Protein AF-A0A353ZZ77-F1 (afdb_monomer_lite)

pLDDT: mean 81.56, std 9.47, range [47.78, 92.56]

Radius of gyration: 14.05 Å; chains: 1; bounding box: 35×14×36 Å

Structure (mmCIF, N/CA/C/O backbone):
data_AF-A0A353ZZ77-F1
#
_entry.id   AF-A0A353ZZ77-F1
#
loop_
_atom_site.group_PDB
_atom_site.id
_atom_site.type_symbol
_atom_site.label_atom_id
_atom_site.label_alt_id
_atom_site.label_comp_id
_atom_site.label_asym_id
_atom_site.label_entity_id
_atom_site.label_seq_id
_atom_site.pdbx_PDB_ins_code
_atom_site.Cartn_x
_atom_site.Cartn_y
_atom_site.Cartn_z
_atom_site.occupancy
_atom_site.B_iso_or_equiv
_atom_site.auth_seq_id
_atom_site.auth_comp_id
_atom_site.auth_asym_id
_atom_site.auth_atom_id
_atom_site.pdbx_PDB_model_num
ATOM 1 N N . MET A 1 1 ? -5.518 1.435 18.645 1.00 67.50 1 MET A N 1
ATOM 2 C CA . MET A 1 1 ? -5.577 0.750 17.332 1.00 67.50 1 MET A CA 1
ATOM 3 C C . MET A 1 1 ? -5.753 1.708 16.155 1.00 67.50 1 MET A C 1
ATOM 5 O O . MET A 1 1 ? -5.023 1.572 15.187 1.00 67.50 1 MET A O 1
ATOM 9 N N . GLN A 1 2 ? -6.636 2.711 16.233 1.00 74.44 2 GLN A N 1
ATOM 10 C CA . GLN A 1 2 ? -6.888 3.654 15.125 1.00 74.44 2 GLN A CA 1
ATOM 11 C C . GLN A 1 2 ? -5.636 4.335 14.540 1.00 74.44 2 GLN A C 1
ATOM 13 O O . GLN A 1 2 ? -5.498 4.407 13.325 1.00 74.44 2 GLN A O 1
ATOM 18 N N . LYS A 1 3 ? -4.683 4.761 15.384 1.00 84.06 3 LYS A N 1
ATOM 19 C CA . LYS A 1 3 ? -3.411 5.352 14.922 1.00 84.06 3 LYS A CA 1
ATOM 20 C C . LYS A 1 3 ? -2.583 4.385 14.059 1.00 84.06 3 LYS A C 1
ATOM 22 O O . LYS A 1 3 ? -2.028 4.797 13.052 1.00 84.06 3 LYS A O 1
ATOM 27 N N . PHE A 1 4 ? -2.553 3.099 14.416 1.00 83.56 4 PHE A N 1
ATOM 28 C CA . PHE A 1 4 ? -1.863 2.057 13.645 1.00 83.56 4 PHE A CA 1
ATOM 29 C C . PHE A 1 4 ? -2.520 1.819 12.282 1.00 83.56 4 PHE A C 1
ATOM 31 O O . PHE A 1 4 ? -1.824 1.653 11.287 1.00 83.56 4 PHE A O 1
ATOM 38 N N . ILE A 1 5 ? -3.854 1.850 12.230 1.00 84.38 5 ILE A N 1
ATOM 39 C CA . ILE A 1 5 ? -4.616 1.707 10.982 1.00 84.38 5 ILE A CA 1
ATOM 40 C C . ILE A 1 5 ? -4.284 2.861 10.027 1.00 84.38 5 ILE A C 1
ATOM 42 O O . ILE A 1 5 ? -3.999 2.618 8.859 1.00 84.38 5 ILE A O 1
ATOM 46 N N . LEU A 1 6 ? -4.243 4.101 10.527 1.00 82.56 6 LEU A N 1
ATOM 47 C CA . LEU A 1 6 ? -3.854 5.268 9.727 1.00 82.56 6 LEU A CA 1
ATOM 48 C C . LEU A 1 6 ? -2.411 5.178 9.215 1.00 82.56 6 LEU A C 1
ATOM 50 O O . LEU A 1 6 ? -2.164 5.504 8.057 1.00 82.56 6 LEU A O 1
ATOM 54 N N . ILE A 1 7 ? -1.475 4.693 10.039 1.00 89.75 7 ILE A N 1
ATOM 55 C CA . ILE A 1 7 ? -0.084 4.465 9.616 1.00 89.75 7 ILE A CA 1
ATOM 56 C C . ILE A 1 7 ? -0.025 3.428 8.489 1.00 89.75 7 ILE A C 1
ATOM 58 O O . ILE A 1 7 ? 0.643 3.664 7.486 1.00 89.75 7 ILE A O 1
ATOM 62 N N . LEU A 1 8 ? -0.747 2.308 8.611 1.00 87.31 8 LEU A N 1
ATOM 63 C CA . LEU A 1 8 ? -0.786 1.280 7.566 1.00 87.31 8 LEU A CA 1
ATOM 64 C C . LEU A 1 8 ? -1.389 1.797 6.258 1.00 87.31 8 LEU A C 1
ATOM 66 O O . LEU A 1 8 ? -0.868 1.488 5.190 1.00 87.31 8 LEU A O 1
ATOM 70 N N . ILE A 1 9 ? -2.457 2.594 6.334 1.00 87.81 9 ILE A N 1
ATOM 71 C CA . ILE A 1 9 ? -3.070 3.222 5.157 1.00 87.81 9 ILE A CA 1
ATOM 72 C C . ILE A 1 9 ? -2.076 4.179 4.491 1.00 87.81 9 ILE A C 1
ATOM 74 O O . ILE A 1 9 ? -1.912 4.141 3.273 1.00 87.81 9 ILE A O 1
ATOM 78 N N . GLY A 1 10 ? -1.367 4.991 5.282 1.00 88.56 10 GLY A N 1
ATOM 79 C CA . GLY A 1 10 ? -0.309 5.865 4.775 1.00 88.56 10 GLY A CA 1
ATOM 80 C C . GLY A 1 10 ? 0.811 5.083 4.086 1.00 88.56 10 GLY A C 1
ATOM 81 O O . GLY A 1 10 ? 1.254 5.460 3.003 1.00 88.56 10 GLY A O 1
ATOM 82 N N . LEU A 1 11 ? 1.225 3.953 4.662 1.00 87.81 11 LEU A N 1
ATOM 83 C CA . LEU A 1 11 ? 2.264 3.096 4.094 1.00 87.81 11 LEU A CA 1
ATOM 84 C C . LEU A 1 11 ? 1.806 2.393 2.803 1.00 87.81 11 LEU A C 1
ATOM 86 O O . LEU A 1 11 ? 2.603 2.235 1.877 1.00 87.81 11 LEU A O 1
ATOM 90 N N . ALA A 1 12 ? 0.525 2.024 2.708 1.00 87.56 12 ALA A N 1
ATOM 91 C CA . ALA A 1 12 ? -0.083 1.492 1.488 1.00 87.56 12 ALA A CA 1
ATOM 92 C C . ALA A 1 12 ? -0.101 2.547 0.366 1.00 87.56 12 ALA A C 1
ATOM 94 O O . ALA A 1 12 ? 0.347 2.285 -0.748 1.00 87.56 12 ALA A O 1
ATOM 95 N N . ALA A 1 13 ? -0.522 3.777 0.675 1.00 89.06 13 ALA A N 1
ATOM 96 C CA . ALA A 1 13 ? -0.494 4.884 -0.280 1.00 89.06 13 ALA A CA 1
ATOM 97 C C . ALA A 1 13 ? 0.935 5.205 -0.753 1.00 89.06 13 ALA A C 1
ATOM 99 O O . ALA A 1 13 ? 1.162 5.448 -1.938 1.00 89.06 13 ALA A O 1
ATOM 100 N N . LEU A 1 14 ? 1.916 5.146 0.152 1.00 88.50 14 LEU A N 1
ATOM 101 C CA . LEU A 1 14 ? 3.319 5.370 -0.188 1.00 88.50 14 LEU A CA 1
ATOM 102 C C . LEU A 1 14 ? 3.869 4.270 -1.110 1.00 88.50 14 LEU A C 1
ATOM 104 O O . LEU A 1 14 ? 4.567 4.568 -2.076 1.00 88.50 14 LEU A O 1
ATOM 108 N N . SER A 1 15 ? 3.525 3.005 -0.861 1.00 86.19 15 SER A N 1
ATOM 109 C CA . SER A 1 15 ? 3.934 1.891 -1.729 1.00 86.19 15 SER A CA 1
ATOM 110 C C . SER A 1 15 ? 3.269 1.949 -3.107 1.00 86.19 15 SER A C 1
ATOM 112 O O . SER A 1 15 ? 3.932 1.671 -4.106 1.00 86.19 15 SER A O 1
ATOM 114 N N . PHE A 1 16 ? 2.019 2.412 -3.198 1.00 86.69 16 PHE A N 1
ATOM 115 C CA . PHE A 1 16 ? 1.385 2.732 -4.480 1.00 86.69 16 PHE A CA 1
ATOM 116 C C . PHE A 1 16 ? 2.128 3.845 -5.232 1.00 86.69 16 PHE A C 1
ATOM 118 O O . PHE A 1 16 ? 2.406 3.699 -6.421 1.00 86.69 16 PHE A O 1
ATOM 125 N N . LEU A 1 17 ? 2.518 4.923 -4.544 1.00 88.31 17 LEU A N 1
ATOM 126 C CA . LEU A 1 17 ? 3.281 6.013 -5.155 1.00 88.31 17 LEU A CA 1
ATOM 127 C C . LEU A 1 17 ? 4.614 5.513 -5.736 1.00 88.31 17 LEU A C 1
ATOM 129 O O . LEU A 1 17 ? 4.950 5.848 -6.869 1.00 88.31 17 LEU A O 1
ATOM 133 N N . PHE A 1 18 ? 5.338 4.653 -5.015 1.00 84.38 18 PHE A N 1
ATOM 134 C CA . PHE A 1 18 ? 6.555 4.018 -5.534 1.00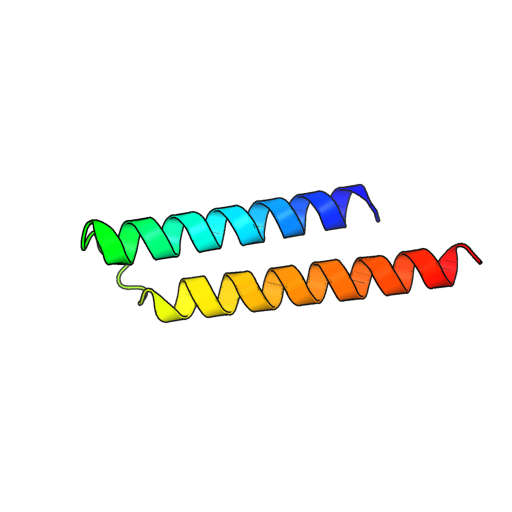 84.38 18 PHE A CA 1
ATOM 135 C C . PHE A 1 18 ? 6.291 3.107 -6.742 1.00 84.38 18 PHE A C 1
ATOM 137 O O . PHE A 1 18 ? 7.085 3.111 -7.683 1.00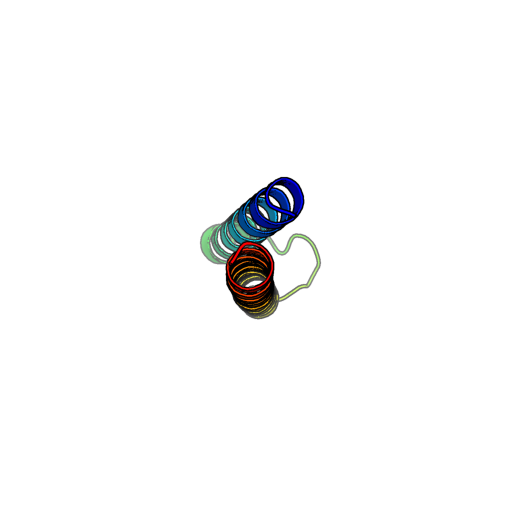 84.38 18 PHE A O 1
ATOM 144 N N . ALA A 1 19 ? 5.178 2.367 -6.768 1.00 84.06 19 ALA A N 1
ATOM 145 C CA . ALA A 1 19 ? 4.785 1.567 -7.932 1.00 84.06 19 ALA A CA 1
ATOM 146 C C . ALA A 1 19 ? 4.535 2.447 -9.170 1.00 84.06 19 ALA A C 1
ATOM 148 O O . ALA A 1 19 ? 4.972 2.126 -10.274 1.00 84.06 19 ALA A O 1
ATOM 149 N N . VAL A 1 20 ? 3.875 3.594 -8.994 1.00 85.81 20 VAL A N 1
ATOM 150 C CA . VAL A 1 20 ? 3.645 4.549 -10.088 1.00 85.81 20 VAL A CA 1
ATOM 151 C C . VAL A 1 20 ? 4.965 5.164 -10.550 1.00 85.81 20 VAL A C 1
ATOM 153 O O . VAL A 1 20 ? 5.242 5.183 -11.740 1.00 85.81 20 VAL A O 1
ATOM 156 N N . LEU A 1 21 ? 5.828 5.610 -9.636 1.00 84.44 21 LEU A N 1
ATOM 157 C CA . LEU A 1 21 ? 7.113 6.211 -10.005 1.00 84.44 21 LEU A CA 1
ATOM 158 C C . LEU A 1 21 ? 8.041 5.221 -10.726 1.00 84.44 21 LEU A C 1
ATOM 160 O O . LEU A 1 21 ? 8.672 5.589 -11.713 1.00 84.44 21 LEU A O 1
ATOM 164 N N . THR A 1 22 ? 8.098 3.967 -10.272 1.00 82.44 22 THR A N 1
ATOM 165 C CA . THR A 1 22 ? 8.906 2.913 -10.916 1.00 82.44 22 THR A CA 1
ATOM 166 C C . THR A 1 22 ? 8.395 2.569 -12.315 1.00 82.44 22 THR A C 1
ATOM 168 O O . THR A 1 22 ? 9.199 2.403 -13.228 1.00 82.44 22 THR A O 1
ATOM 171 N N . THR A 1 23 ? 7.074 2.507 -12.513 1.00 81.81 23 THR A N 1
ATOM 172 C CA . THR A 1 23 ? 6.470 2.213 -13.827 1.00 81.81 23 THR A CA 1
ATOM 173 C C . THR A 1 23 ? 6.549 3.385 -14.799 1.00 81.81 23 THR A C 1
ATOM 175 O O . THR A 1 23 ? 6.853 3.177 -15.970 1.00 81.81 23 THR A O 1
ATOM 178 N N . LEU A 1 24 ? 6.295 4.611 -14.335 1.00 82.94 24 LEU A N 1
ATOM 179 C CA . LEU A 1 24 ? 6.170 5.787 -15.198 1.00 82.94 24 LEU A CA 1
ATOM 180 C C . LEU A 1 24 ? 7.527 6.381 -15.590 1.00 82.94 24 LEU A C 1
ATOM 182 O O . LEU A 1 24 ? 7.697 6.842 -16.714 1.00 82.94 24 LEU A O 1
ATOM 186 N N . LEU A 1 25 ? 8.490 6.384 -14.663 1.00 80.88 25 LEU A N 1
ATOM 187 C CA . LEU A 1 25 ? 9.818 6.961 -14.893 1.00 80.88 25 LEU A CA 1
ATOM 188 C C . LEU A 1 25 ? 10.847 5.904 -15.317 1.00 80.88 25 LEU A C 1
ATOM 190 O O . LEU A 1 25 ? 11.984 6.252 -15.624 1.00 80.88 25 LEU A O 1
ATOM 194 N N . GLY A 1 26 ? 10.486 4.615 -15.289 1.00 70.06 26 GLY A N 1
ATOM 195 C CA . GLY A 1 26 ? 11.422 3.509 -15.516 1.00 70.06 26 GLY A CA 1
ATOM 196 C C . GLY A 1 26 ? 12.558 3.449 -14.487 1.00 70.06 26 GLY A C 1
ATOM 197 O O . GLY A 1 26 ? 13.536 2.728 -14.683 1.00 70.06 26 GLY A O 1
ATOM 198 N N . ILE A 1 27 ? 12.461 4.217 -13.395 1.00 67.94 27 ILE A N 1
ATOM 199 C CA . ILE A 1 27 ? 13.498 4.301 -12.372 1.00 67.94 27 ILE A CA 1
ATOM 200 C C . ILE A 1 27 ? 13.377 3.063 -11.493 1.00 67.94 27 ILE A C 1
ATOM 202 O O . ILE A 1 27 ? 12.492 2.955 -10.642 1.00 67.94 27 ILE A O 1
ATOM 206 N N . PHE A 1 28 ? 14.288 2.117 -11.693 1.00 65.31 28 PHE A N 1
ATOM 207 C CA . PHE A 1 28 ? 14.458 0.965 -10.820 1.00 65.31 28 PHE A CA 1
ATOM 208 C C . PHE A 1 28 ? 15.120 1.418 -9.516 1.00 65.31 28 PHE A C 1
ATOM 210 O O . PHE A 1 28 ? 16.338 1.382 -9.374 1.00 65.31 28 PHE A O 1
ATOM 217 N N . PHE A 1 29 ? 14.319 1.868 -8.549 1.00 62.78 29 PHE A N 1
ATOM 218 C CA . PHE A 1 29 ? 14.862 2.383 -7.291 1.00 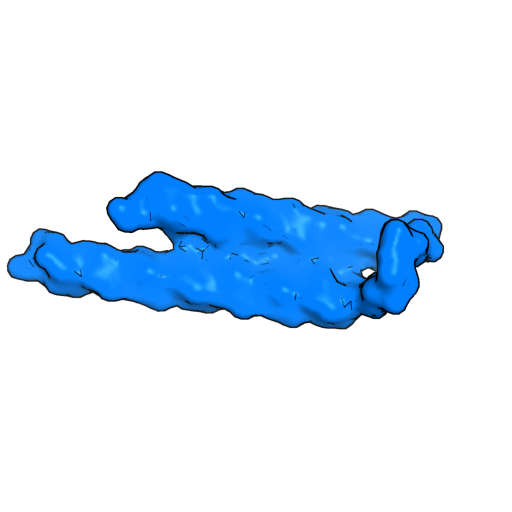62.78 29 PHE A CA 1
ATOM 219 C C . PHE A 1 29 ? 15.655 1.315 -6.501 1.00 62.78 29 PHE A C 1
ATOM 221 O O . PHE A 1 29 ? 16.569 1.699 -5.778 1.00 62.78 29 PHE A O 1
ATOM 228 N N . ILE A 1 30 ? 15.342 0.004 -6.616 1.00 67.44 30 ILE A N 1
ATOM 229 C CA . ILE A 1 30 ? 15.982 -1.090 -5.828 1.00 67.44 30 ILE A CA 1
ATOM 230 C C . ILE A 1 30 ? 16.030 -2.463 -6.571 1.00 67.44 30 ILE A C 1
ATOM 232 O O . ILE A 1 30 ? 16.026 -3.516 -5.948 1.00 67.44 30 ILE A O 1
ATOM 236 N N . SER A 1 31 ? 16.012 -2.539 -7.906 1.00 71.25 31 SER A N 1
ATOM 237 C CA . SER A 1 31 ? 15.837 -3.842 -8.619 1.00 71.25 31 SER A CA 1
ATOM 238 C C . SER A 1 31 ? 14.547 -4.610 -8.242 1.00 71.25 31 SER A C 1
ATOM 240 O O . SER A 1 31 ? 14.393 -5.785 -8.567 1.00 71.25 31 SER A O 1
ATOM 242 N N . ILE A 1 32 ? 13.595 -3.950 -7.573 1.00 75.50 32 ILE A N 1
ATOM 243 C CA . ILE A 1 32 ? 12.305 -4.522 -7.179 1.00 75.50 32 ILE A CA 1
ATOM 244 C C . ILE A 1 32 ? 11.286 -4.240 -8.293 1.00 75.50 32 ILE A C 1
ATOM 246 O O . ILE A 1 32 ? 11.125 -3.078 -8.673 1.00 75.50 32 ILE A O 1
ATOM 250 N N . PRO A 1 33 ? 10.580 -5.260 -8.817 1.00 79.19 33 PRO A N 1
ATOM 251 C CA . PRO A 1 33 ? 9.576 -5.055 -9.854 1.00 79.19 33 PRO A CA 1
ATOM 252 C C . PRO A 1 33 ? 8.378 -4.265 -9.314 1.00 79.19 33 PRO A C 1
ATOM 254 O O . PRO A 1 33 ? 7.973 -4.435 -8.161 1.00 79.19 33 PRO A O 1
ATOM 257 N N . ALA A 1 34 ? 7.752 -3.451 -10.167 1.00 78.75 34 ALA A N 1
ATOM 258 C CA . ALA A 1 34 ? 6.548 -2.682 -9.832 1.00 78.75 34 ALA A CA 1
ATOM 259 C C . ALA A 1 34 ? 5.419 -3.546 -9.232 1.00 78.75 34 ALA A C 1
ATOM 261 O O . ALA A 1 34 ? 4.698 -3.119 -8.328 1.00 78.75 34 ALA A O 1
ATOM 262 N N . GLU A 1 35 ? 5.313 -4.799 -9.679 1.00 80.62 35 GLU A N 1
ATOM 263 C CA . GLU A 1 35 ? 4.372 -5.789 -9.150 1.00 80.62 35 GLU A CA 1
ATOM 264 C C . GLU A 1 35 ? 4.543 -6.038 -7.647 1.00 80.62 35 GLU A C 1
ATOM 266 O O . GLU A 1 35 ? 3.556 -6.239 -6.939 1.00 80.62 35 GLU A O 1
ATOM 271 N N . ALA A 1 36 ? 5.773 -5.998 -7.130 1.00 85.75 36 ALA A N 1
ATOM 272 C CA . ALA A 1 36 ? 6.028 -6.209 -5.709 1.00 85.75 36 ALA A CA 1
ATOM 273 C C . ALA A 1 36 ? 5.504 -5.040 -4.861 1.00 85.75 36 ALA A C 1
ATOM 275 O O . ALA A 1 36 ? 4.908 -5.273 -3.809 1.00 85.75 36 ALA A O 1
ATOM 276 N N . TYR A 1 37 ? 5.639 -3.798 -5.340 1.00 85.25 37 TYR A N 1
ATOM 277 C CA . TYR A 1 37 ? 5.065 -2.622 -4.680 1.00 85.25 37 TYR A CA 1
ATOM 278 C C . TYR A 1 37 ? 3.530 -2.661 -4.679 1.00 85.25 37 TYR A C 1
ATOM 280 O O . TYR A 1 37 ? 2.906 -2.358 -3.662 1.00 85.25 37 TYR A O 1
ATOM 288 N N . SER A 1 38 ? 2.920 -3.107 -5.782 1.00 83.25 38 SER A N 1
ATOM 289 C CA . SER A 1 38 ? 1.467 -3.294 -5.878 1.00 83.25 38 SER A CA 1
ATOM 290 C C . SER A 1 38 ? 0.958 -4.348 -4.884 1.00 83.25 38 SER A C 1
ATOM 292 O O . SER A 1 38 ? 0.045 -4.074 -4.105 1.00 83.25 38 SER A O 1
ATOM 294 N N . ARG A 1 39 ? 1.614 -5.516 -4.815 1.00 88.12 39 ARG A N 1
ATOM 295 C CA . ARG A 1 39 ? 1.283 -6.571 -3.839 1.00 88.12 39 ARG A CA 1
ATOM 296 C C . ARG A 1 39 ? 1.434 -6.084 -2.397 1.00 88.12 39 ARG A C 1
ATOM 298 O O . ARG A 1 39 ? 0.564 -6.361 -1.573 1.00 88.12 39 ARG A O 1
ATOM 305 N N . ALA A 1 40 ? 2.501 -5.342 -2.095 1.00 87.88 40 ALA A N 1
ATOM 306 C CA . ALA A 1 40 ? 2.723 -4.764 -0.771 1.00 87.88 40 ALA A CA 1
ATOM 307 C C . ALA A 1 40 ? 1.608 -3.779 -0.384 1.00 87.88 40 ALA A C 1
ATOM 309 O O . ALA A 1 40 ? 1.064 -3.880 0.716 1.00 87.88 40 ALA A O 1
ATOM 310 N N . CYS A 1 41 ? 1.215 -2.889 -1.301 1.00 90.62 41 CYS A N 1
ATOM 311 C CA . CYS A 1 41 ? 0.104 -1.960 -1.107 1.00 90.62 41 CYS A CA 1
ATOM 312 C C . CYS A 1 41 ? -1.205 -2.702 -0.790 1.00 90.62 41 CYS A C 1
ATOM 314 O O . CYS A 1 41 ? -1.858 -2.402 0.211 1.00 90.62 41 CYS A O 1
ATOM 316 N N . THR A 1 42 ? -1.575 -3.705 -1.594 1.00 90.69 42 THR A N 1
ATOM 317 C CA . THR A 1 42 ? -2.797 -4.494 -1.370 1.00 90.69 42 THR A CA 1
ATOM 318 C C . THR A 1 42 ? -2.769 -5.217 -0.025 1.00 90.69 42 THR A C 1
ATOM 320 O O . THR A 1 42 ? -3.748 -5.155 0.717 1.00 90.69 42 THR A O 1
ATOM 323 N N . ASN A 1 43 ? -1.650 -5.848 0.342 1.00 92.56 43 ASN A N 1
ATOM 324 C CA . ASN A 1 43 ? -1.538 -6.540 1.628 1.00 92.56 43 ASN A CA 1
ATOM 325 C C . ASN A 1 43 ? -1.653 -5.574 2.815 1.00 92.56 43 ASN A C 1
ATOM 327 O O . ASN A 1 43 ? -2.384 -5.854 3.764 1.00 92.56 43 ASN A O 1
ATOM 331 N N . LEU A 1 44 ? -0.981 -4.421 2.763 1.00 89.44 44 LEU A N 1
ATOM 332 C CA . LEU A 1 44 ? -1.064 -3.406 3.818 1.00 89.44 44 LEU A CA 1
ATOM 333 C C . LEU A 1 44 ? -2.485 -2.849 3.963 1.00 89.44 44 LEU A C 1
ATOM 335 O O . LEU A 1 44 ? -2.965 -2.693 5.087 1.00 89.44 44 LEU A O 1
ATOM 339 N N . ALA A 1 45 ? -3.184 -2.620 2.849 1.00 88.06 45 ALA A N 1
ATOM 340 C CA . ALA A 1 45 ? -4.580 -2.194 2.859 1.00 88.06 45 ALA A CA 1
ATOM 341 C C . ALA A 1 45 ? -5.497 -3.25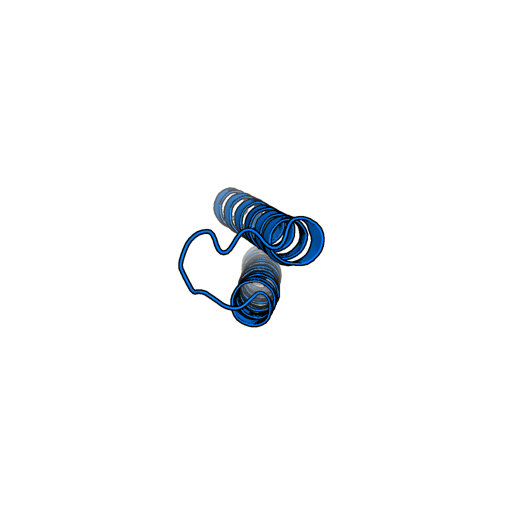0 3.499 1.00 88.06 45 ALA A C 1
ATOM 343 O O . ALA A 1 45 ? -6.316 -2.917 4.357 1.00 88.06 45 ALA A O 1
ATOM 344 N N . LEU A 1 46 ? -5.328 -4.529 3.152 1.00 91.19 46 LEU A N 1
ATOM 345 C CA . LEU A 1 46 ? -6.103 -5.623 3.745 1.00 91.19 46 LEU A CA 1
ATOM 346 C C . LEU A 1 46 ? -5.851 -5.761 5.250 1.00 91.19 46 LEU A C 1
ATOM 348 O O . LEU A 1 46 ? -6.804 -5.921 6.013 1.00 91.19 46 LEU A O 1
ATOM 352 N N . ILE A 1 47 ? -4.600 -5.633 5.703 1.00 90.06 47 ILE A N 1
ATOM 353 C CA . ILE A 1 47 ? -4.267 -5.658 7.136 1.00 90.06 47 ILE A CA 1
ATOM 354 C C . ILE A 1 47 ? -4.911 -4.466 7.858 1.00 90.06 47 ILE A C 1
ATOM 356 O O . ILE A 1 47 ? -5.467 -4.633 8.946 1.00 90.06 47 ILE A O 1
ATOM 360 N N . ALA A 1 48 ? -4.898 -3.273 7.254 1.00 88.00 48 ALA A N 1
ATOM 361 C CA . ALA A 1 48 ? -5.552 -2.093 7.816 1.00 88.00 48 ALA A CA 1
ATOM 362 C C . ALA A 1 48 ? -7.068 -2.299 7.977 1.00 88.00 48 ALA A C 1
ATOM 364 O O . ALA A 1 48 ? -7.632 -1.978 9.027 1.00 88.00 48 ALA A O 1
ATOM 365 N N . ILE A 1 49 ? -7.720 -2.882 6.965 1.00 87.44 49 ILE A N 1
ATOM 366 C CA . ILE A 1 49 ? -9.151 -3.211 6.990 1.00 87.44 49 ILE A CA 1
ATOM 367 C C . ILE A 1 49 ? -9.440 -4.265 8.064 1.00 87.44 49 ILE A C 1
ATOM 369 O O . ILE A 1 49 ? -10.339 -4.070 8.883 1.00 87.44 49 ILE A O 1
ATOM 373 N N . ALA A 1 50 ? -8.657 -5.344 8.121 1.00 90.56 50 ALA A N 1
ATOM 374 C CA . ALA A 1 50 ? -8.815 -6.398 9.121 1.00 90.56 50 ALA A CA 1
ATOM 375 C C . ALA A 1 50 ? -8.684 -5.849 10.552 1.00 90.56 50 ALA A C 1
ATOM 377 O O . ALA A 1 50 ? -9.532 -6.125 11.401 1.00 90.56 50 ALA A O 1
ATOM 378 N N . LEU A 1 51 ? -7.678 -5.004 10.808 1.00 87.12 51 LEU A N 1
ATOM 379 C CA . LEU A 1 51 ? -7.493 -4.324 12.094 1.00 87.12 51 LEU A CA 1
ATOM 380 C C . LEU A 1 51 ? -8.644 -3.368 12.422 1.00 87.12 51 LEU A C 1
ATOM 382 O O . LEU A 1 51 ? -9.037 -3.266 13.588 1.00 87.12 51 LEU A O 1
ATOM 386 N N . SER A 1 52 ? -9.200 -2.686 11.420 1.00 85.00 52 SER A N 1
ATOM 387 C CA . SER A 1 52 ? -10.368 -1.815 11.582 1.00 85.00 52 SER A CA 1
ATOM 388 C C . SER A 1 52 ? -11.602 -2.604 12.021 1.00 85.00 52 SER A C 1
ATOM 390 O O . SER A 1 52 ? -12.242 -2.247 13.012 1.00 85.00 52 SER A O 1
ATOM 392 N N . LEU A 1 53 ? -11.882 -3.736 11.371 1.00 86.38 53 LEU A N 1
ATOM 393 C CA . LEU A 1 53 ? -13.002 -4.614 11.719 1.00 86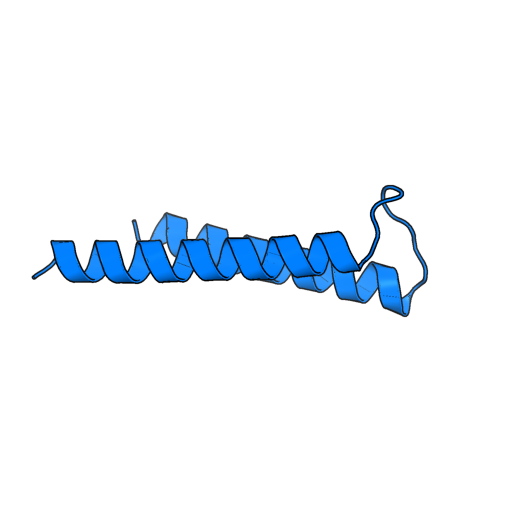.38 53 LEU A CA 1
ATOM 394 C C . LEU A 1 53 ? -12.837 -5.248 13.108 1.00 86.38 53 LEU A C 1
ATOM 396 O O . LEU A 1 53 ? -13.781 -5.245 13.898 1.00 86.38 53 LEU A O 1
ATOM 400 N N . LEU A 1 54 ? -11.636 -5.728 13.444 1.00 87.31 54 LEU A N 1
ATOM 401 C CA . LEU A 1 54 ? -11.318 -6.265 14.775 1.00 87.31 54 LEU A CA 1
ATOM 402 C C . LEU A 1 54 ? -11.480 -5.210 15.875 1.00 87.31 54 LEU A C 1
ATOM 404 O O . LEU A 1 54 ? -12.033 -5.496 16.936 1.00 87.31 54 LEU A O 1
ATOM 408 N N . THR A 1 55 ? -11.031 -3.981 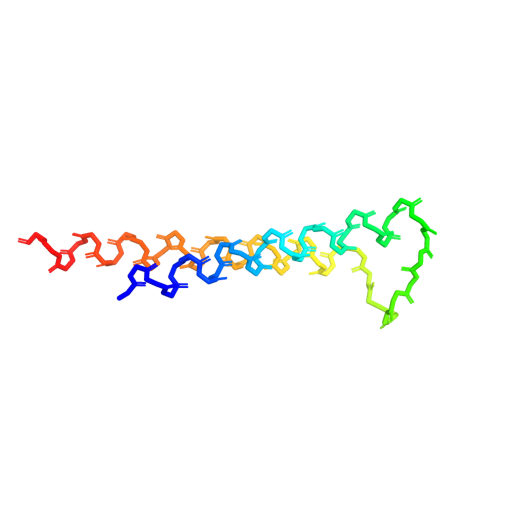15.614 1.00 80.94 55 THR A N 1
ATOM 409 C CA . THR A 1 55 ? -11.179 -2.863 16.555 1.00 80.94 55 THR A CA 1
ATOM 410 C C . THR A 1 55 ? -12.646 -2.485 16.735 1.00 80.94 55 THR A C 1
ATOM 412 O O . THR A 1 55 ? -13.079 -2.275 17.865 1.00 80.94 55 THR A O 1
ATOM 415 N N . LYS A 1 56 ? -13.429 -2.456 15.649 1.00 70.06 56 LYS A N 1
ATOM 416 C CA . LYS A 1 56 ? -14.872 -2.187 15.697 1.00 70.06 56 LYS A CA 1
ATOM 417 C C . LYS A 1 56 ? -15.624 -3.264 16.484 1.00 70.06 56 LYS A C 1
ATOM 419 O O . LYS A 1 56 ? -16.462 -2.919 17.305 1.00 70.06 56 LYS A O 1
ATOM 424 N N . LYS A 1 57 ? -15.279 -4.546 16.301 1.00 73.38 57 LYS A N 1
ATOM 425 C CA . LYS A 1 57 ? -15.878 -5.669 17.043 1.00 73.38 57 LYS A CA 1
ATOM 426 C C . LYS A 1 57 ? -15.568 -5.627 18.544 1.00 73.38 57 LYS A C 1
ATOM 428 O O . LYS A 1 57 ? -16.411 -6.015 19.331 1.00 73.38 57 LYS A O 1
ATOM 433 N N . ARG A 1 58 ? -14.373 -5.175 18.946 1.00 60.53 58 ARG A N 1
ATOM 434 C CA . ARG A 1 58 ? -13.978 -5.067 20.366 1.00 60.53 58 ARG A CA 1
ATOM 435 C C . ARG A 1 58 ? -14.642 -3.888 21.096 1.00 60.53 58 ARG A C 1
ATOM 437 O O . ARG A 1 58 ? -14.604 -3.851 22.318 1.00 60.53 58 ARG A O 1
ATOM 444 N N . SER A 1 59 ? -15.176 -2.912 20.361 1.00 56.88 59 SER A N 1
ATOM 445 C CA . SER A 1 59 ? -15.817 -1.718 20.928 1.00 56.88 59 SER A CA 1
ATOM 446 C C . SER A 1 59 ? -17.347 -1.824 21.024 1.00 56.88 59 SER A C 1
ATOM 448 O O . SER A 1 59 ? -17.969 -0.860 21.469 1.00 56.88 59 SER A O 1
ATOM 450 N N . GLN A 1 60 ? -17.935 -2.944 20.584 1.00 47.78 60 GLN A N 1
ATOM 451 C CA . GLN A 1 60 ? -19.304 -3.355 20.916 1.00 47.78 60 GLN A CA 1
ATOM 452 C C . GLN A 1 60 ? -19.271 -4.359 22.063 1.00 47.78 60 GLN A C 1
ATOM 454 O O . GLN A 1 60 ? -20.246 -4.348 22.840 1.00 47.78 60 GLN A O 1
#

Foldseek 3Di:
DVVVLVVLLVQLVVLLVVLCCCVVVVDPVDVDHSVVSNVSSVVSNVVSVVVVVVVVVVVD

Secondary structure (DSSP, 8-state):
-HHHHHHHHHHHHHHHHHHHHHHHH---SSS--HHHHHHHHHHHHHHHHHHHHHHHHHT-

Sequence (60 aa):
MQKFILILIGLAALSFLFAVLTTLLGIFFISIPAEAYSRACTNLALIAIALSLLTKKRSQ